Protein AF-A0A9E7GZS2-F1 (afdb_monomer_lite)

Secondary structure (DSSP, 8-state):
----SS-EEEEEETTEEEEEEEEEEEEEETTTEEEEEEEEESSHHHHHHHHHHHHHHTEEE---B-SSS--SS--B-SS--EEEETTEEEES-SHHHHHHHHHS--GGG-S----PPPHHHHSHHHHHS-HHHHHHHHHHHHT-

pLDDT: mean 77.98, std 14.06, range [29.12, 95.69]

Radius of gyration: 22.81 Å; chains: 1; bounding box: 39×56×63 Å

Foldseek 3Di:
DDPPVFPFDFDDDPPDTQTKGKDWDWDDDPQAKIFIFIAIDSDPVVNVVRRVVNRVVRIDGADFADDPDRDDDGDHQPDFFWDDDPPDIDIPDDPRRRNCSVVPPDVVNPPDDDDDDDPCRVCVVVVPDDPVVVVVVVVVVVVD

InterPro domains:
  IPR000851 Small ribosomal subunit protein uS5 [PTHR13718] (16-111)
  IPR013810 Small ribosomal subunit protein uS5, N-terminal [PF00333] (17-62)
  IPR013810 Small ribosomal subunit protein uS5, N-terminal [PS50881] (1-62)
  IPR014721 Small ribosomal subunit protein uS5 domain 2-type fold, subgroup [G3DSA:3.30.230.10] (62-93)

Sequence (144 aa):
MRRRSGCRLPSLSHSDQRTRFKAFVVVVDTDGHVGLGVKCAKEVATAIRGAIILAKLSVIPVIRGCWGNKIGKPHTVPCKVTGKCGSVTVRMATFECLMKTYRFLTPEFWMDTRFSKSPCQEYTDVRAKPTKAILLDNTEKDES

Organism: NCBI:txid320322

Structure (mmCIF, N/CA/C/O backbone):
data_AF-A0A9E7GZS2-F1
#
_entry.id   AF-A0A9E7GZS2-F1
#
loop_
_atom_site.group_PDB
_atom_site.id
_atom_site.type_symbol
_atom_site.label_atom_id
_atom_site.label_alt_id
_atom_site.label_comp_id
_atom_site.label_asym_id
_atom_site.label_entity_id
_atom_site.label_seq_id
_atom_site.pdbx_PDB_ins_code
_atom_site.Cartn_x
_atom_site.Cartn_y
_atom_site.Cartn_z
_atom_site.occupancy
_atom_site.B_iso_or_equiv
_atom_site.auth_seq_id
_atom_site.auth_comp_id
_atom_site.auth_asym_id
_atom_site.auth_atom_id
_atom_site.pdbx_PDB_model_num
ATOM 1 N N . MET A 1 1 ? 2.722 -22.052 17.450 1.00 35.09 1 MET A N 1
ATOM 2 C CA . MET A 1 1 ? 2.071 -21.268 16.372 1.00 35.09 1 MET A CA 1
ATOM 3 C C . MET A 1 1 ? 0.840 -20.538 16.942 1.00 35.09 1 MET A C 1
ATOM 5 O O . MET A 1 1 ? -0.232 -21.121 17.004 1.00 35.09 1 MET A O 1
ATOM 9 N N . ARG A 1 2 ? 0.963 -19.304 17.462 1.00 29.12 2 ARG A N 1
ATOM 10 C CA . ARG A 1 2 ? -0.189 -18.564 18.036 1.00 29.12 2 ARG A CA 1
ATOM 11 C C . ARG A 1 2 ? -0.961 -17.850 16.918 1.00 29.12 2 ARG A C 1
ATOM 13 O O . ARG A 1 2 ? -0.579 -16.757 16.511 1.00 29.12 2 ARG A O 1
ATOM 20 N N . ARG A 1 3 ? -2.048 -18.454 16.427 1.00 30.52 3 ARG A N 1
ATOM 21 C CA . ARG A 1 3 ? -3.028 -17.767 15.570 1.00 30.52 3 ARG A CA 1
ATOM 22 C C . ARG A 1 3 ? -3.812 -16.771 16.431 1.00 30.52 3 ARG A C 1
ATOM 24 O O . ARG A 1 3 ? -4.705 -17.167 17.168 1.00 30.52 3 ARG A O 1
ATOM 31 N N . ARG A 1 4 ? -3.479 -15.478 16.367 1.00 38.16 4 ARG A N 1
ATOM 32 C CA . ARG A 1 4 ? -4.395 -14.421 16.827 1.00 38.16 4 ARG A CA 1
ATOM 33 C C . ARG A 1 4 ? -5.353 -14.117 15.677 1.00 38.16 4 ARG A C 1
ATOM 35 O O . ARG A 1 4 ? -5.034 -13.306 14.818 1.00 38.16 4 ARG A O 1
ATOM 42 N N . SER A 1 5 ? -6.502 -14.783 15.653 1.00 38.94 5 SER A N 1
ATOM 43 C CA . SER A 1 5 ? -7.573 -14.590 14.660 1.00 38.94 5 SER A CA 1
ATOM 44 C C . SER A 1 5 ? -8.392 -13.302 14.862 1.00 38.94 5 SER A C 1
ATOM 46 O O . SER A 1 5 ? -9.359 -13.065 14.152 1.00 38.94 5 SER A O 1
ATOM 48 N N . GLY A 1 6 ? -7.977 -12.414 15.769 1.00 45.75 6 GLY A N 1
ATOM 49 C CA . GLY A 1 6 ? -8.513 -11.060 15.886 1.00 45.75 6 GLY A CA 1
ATOM 50 C C . GLY A 1 6 ? -7.544 -10.173 16.657 1.00 45.75 6 GLY A C 1
ATOM 51 O O . GLY A 1 6 ? -7.202 -10.460 17.803 1.00 45.75 6 GLY A O 1
ATOM 52 N N . CYS A 1 7 ? -7.065 -9.091 16.044 1.00 53.53 7 CYS A N 1
ATOM 53 C CA . CYS A 1 7 ? -6.162 -8.132 16.685 1.00 53.53 7 CYS A CA 1
ATOM 54 C C . CYS A 1 7 ? -6.958 -7.105 17.504 1.00 53.53 7 CYS A C 1
ATOM 56 O O . CYS A 1 7 ? -6.937 -5.900 17.254 1.00 53.53 7 CYS A O 1
ATOM 58 N N . ARG A 1 8 ? -7.673 -7.609 18.512 1.00 53.97 8 ARG A N 1
ATOM 59 C CA . ARG A 1 8 ? -8.214 -6.788 19.593 1.00 53.97 8 ARG A CA 1
ATOM 60 C C . ARG A 1 8 ? -7.049 -6.497 20.542 1.00 53.97 8 ARG A C 1
ATOM 62 O O . ARG A 1 8 ? -6.445 -7.429 21.067 1.00 53.97 8 ARG A O 1
ATOM 69 N N . LEU A 1 9 ? -6.671 -5.228 20.684 1.00 59.91 9 LEU A N 1
ATOM 70 C CA . LEU A 1 9 ? -5.584 -4.796 21.566 1.00 59.91 9 LEU A CA 1
ATOM 71 C C . LEU A 1 9 ? -6.197 -4.272 22.873 1.00 59.91 9 LEU A C 1
ATOM 73 O O . LEU A 1 9 ? -6.629 -3.115 22.894 1.00 59.91 9 LEU A O 1
ATOM 77 N N . PRO A 1 10 ? -6.283 -5.091 23.936 1.00 60.41 10 PRO A N 1
ATOM 78 C CA . PRO A 1 10 ? -6.608 -4.588 25.263 1.00 60.41 10 PRO A CA 1
ATOM 79 C C . PRO A 1 10 ? -5.397 -3.833 25.826 1.00 60.41 10 PRO A C 1
ATOM 81 O O . PRO A 1 10 ? -4.274 -4.339 25.790 1.00 60.41 10 PRO A O 1
ATOM 84 N N . SER A 1 11 ? -5.604 -2.612 26.320 1.00 57.78 11 SER A N 1
ATOM 85 C CA . SER A 1 11 ? -4.648 -1.968 27.229 1.00 57.78 11 SER A CA 1
ATOM 86 C C . SER A 1 11 ? -5.113 -2.209 28.657 1.00 57.78 11 SER A C 1
ATOM 88 O O . SER A 1 11 ? -6.224 -1.810 28.999 1.00 57.78 11 SER A O 1
ATOM 90 N N . LEU A 1 12 ? -4.278 -2.858 29.468 1.00 54.19 12 LEU A N 1
ATOM 91 C CA . LEU A 1 12 ? -4.587 -3.119 30.867 1.00 54.19 12 LEU A CA 1
ATOM 92 C C . LEU A 1 12 ? -4.383 -1.821 31.668 1.00 54.19 12 LEU A C 1
ATOM 94 O O . LEU A 1 12 ? -3.250 -1.407 31.895 1.00 54.19 12 LEU A O 1
ATOM 98 N N . SER A 1 13 ? -5.474 -1.166 32.062 1.00 61.41 13 SER A N 1
ATOM 99 C CA . SER A 1 13 ? -5.481 -0.159 33.131 1.00 61.41 13 SER A CA 1
ATOM 100 C C . SER A 1 13 ? -6.276 -0.691 34.315 1.00 61.41 13 SER A C 1
ATOM 102 O O . SER A 1 13 ? -7.203 -1.475 34.127 1.00 61.41 13 SER A O 1
ATOM 104 N N . HIS A 1 14 ? -5.898 -0.257 35.518 1.00 61.69 14 HIS A N 1
ATOM 105 C CA . HIS A 1 14 ? -6.292 -0.810 36.820 1.00 61.69 14 HIS A CA 1
ATOM 106 C C . HIS A 1 14 ? -7.814 -0.896 37.089 1.00 61.69 14 HIS A C 1
ATOM 108 O O . HIS A 1 14 ? -8.213 -1.524 38.064 1.00 61.69 14 HIS A O 1
ATOM 114 N N . SER A 1 15 ? -8.665 -0.296 36.247 1.00 52.50 15 SER A N 1
ATOM 115 C CA . SER A 1 15 ? -10.127 -0.287 36.421 1.00 52.50 15 SER A CA 1
ATOM 116 C C . SER A 1 15 ? -10.974 -0.312 35.137 1.00 52.50 15 SER A C 1
ATOM 118 O O . SER A 1 15 ? -12.185 -0.468 35.237 1.00 52.50 15 SER A O 1
ATOM 120 N N . ASP A 1 16 ? -10.395 -0.196 33.933 1.00 66.94 16 ASP A N 1
ATOM 121 C CA . ASP A 1 16 ? -11.173 -0.161 32.679 1.00 66.94 16 ASP A CA 1
ATOM 122 C C . ASP A 1 16 ? -10.405 -0.859 31.545 1.00 66.94 16 ASP A C 1
ATOM 124 O O . ASP A 1 16 ? -9.297 -0.453 31.175 1.00 66.94 16 ASP A O 1
ATOM 128 N N . GLN A 1 17 ? -10.969 -1.940 31.000 1.00 65.44 17 GLN A N 1
ATOM 129 C CA . GLN A 1 17 ? -10.403 -2.669 29.862 1.00 65.44 17 GLN A CA 1
ATOM 130 C C . GLN A 1 17 ? -10.865 -2.014 28.559 1.00 65.44 17 GLN A C 1
ATOM 132 O O . GLN A 1 17 ? -11.856 -2.414 27.949 1.00 65.44 17 GLN A O 1
ATOM 137 N N . ARG A 1 18 ? -10.122 -1.014 28.076 1.00 68.25 18 ARG A N 1
ATOM 138 C CA . ARG A 1 18 ? -10.419 -0.390 26.777 1.00 68.25 18 ARG A CA 1
ATOM 139 C C . ARG A 1 18 ? -9.915 -1.255 25.628 1.00 68.25 18 ARG A C 1
ATOM 141 O O . ARG A 1 18 ? -8.716 -1.314 25.349 1.00 68.25 18 ARG A O 1
ATOM 148 N N . THR A 1 19 ? -10.837 -1.893 24.911 1.00 76.25 19 THR A N 1
ATOM 149 C CA . THR A 1 19 ? -10.503 -2.627 23.687 1.00 76.25 19 THR A CA 1
ATOM 150 C C . THR A 1 19 ? -10.354 -1.665 22.514 1.00 76.25 19 THR A C 1
ATOM 152 O O . THR A 1 19 ? -11.286 -0.935 22.182 1.00 76.25 19 THR A O 1
ATOM 155 N N . ARG A 1 20 ? -9.195 -1.683 21.851 1.00 82.00 20 ARG A N 1
ATOM 156 C CA . ARG A 1 20 ? -8.999 -1.020 20.555 1.00 82.00 20 ARG A CA 1
ATOM 157 C C . ARG A 1 20 ? -8.976 -2.057 19.442 1.00 82.00 20 ARG A C 1
ATOM 159 O O . ARG A 1 20 ? -8.350 -3.111 19.578 1.00 82.00 20 ARG A O 1
ATOM 166 N N . PHE A 1 21 ? -9.629 -1.741 18.334 1.00 86.19 21 PHE A N 1
ATOM 167 C CA . PHE A 1 21 ? -9.588 -2.540 17.119 1.00 86.19 21 PHE A CA 1
ATOM 168 C C . PHE A 1 21 ? -8.439 -2.062 16.250 1.00 86.19 21 PHE A C 1
ATOM 170 O O . PHE A 1 21 ? -8.325 -0.866 15.980 1.00 86.19 21 PHE A O 1
ATOM 177 N N . LYS A 1 22 ? -7.591 -2.993 15.814 1.00 89.31 22 LYS A N 1
ATOM 178 C CA . LYS A 1 22 ? -6.587 -2.745 14.783 1.00 89.31 22 LYS A CA 1
ATOM 179 C C . LYS A 1 22 ? -7.122 -3.270 13.454 1.00 89.31 22 LYS A C 1
ATOM 181 O O . LYS A 1 22 ? -7.443 -4.446 13.346 1.00 89.31 22 LYS A O 1
ATOM 186 N N . ALA A 1 23 ? -7.226 -2.400 12.461 1.00 90.38 23 ALA A N 1
ATOM 187 C CA . ALA A 1 23 ? -7.587 -2.757 11.098 1.00 90.38 23 ALA A CA 1
ATOM 188 C C . ALA A 1 23 ? -6.328 -2.774 10.226 1.00 90.38 23 ALA A C 1
ATOM 190 O O . ALA A 1 23 ? -5.499 -1.863 10.302 1.00 90.38 23 ALA A O 1
ATOM 191 N N . PHE A 1 24 ? -6.208 -3.814 9.406 1.00 91.50 24 PHE A N 1
ATOM 192 C CA . PHE A 1 24 ? -5.236 -3.923 8.325 1.00 91.50 24 PHE A CA 1
ATOM 193 C C . PHE A 1 24 ? -6.021 -3.873 7.019 1.00 91.50 24 PHE A C 1
ATOM 195 O O . PHE A 1 24 ? -6.944 -4.664 6.838 1.00 91.50 24 PHE A O 1
ATOM 202 N N . VAL A 1 25 ? -5.689 -2.932 6.142 1.00 92.62 25 VAL A N 1
ATOM 203 C CA . VAL A 1 25 ? -6.380 -2.734 4.868 1.00 92.62 25 VAL A CA 1
ATOM 204 C C . VAL A 1 25 ? -5.348 -2.687 3.755 1.00 92.62 25 VAL A C 1
ATOM 206 O O . VAL A 1 25 ? -4.327 -2.009 3.874 1.00 92.62 25 VAL A O 1
ATOM 209 N N . VAL A 1 26 ? -5.634 -3.408 2.677 1.00 92.12 26 VAL A N 1
ATOM 210 C CA . VAL A 1 26 ? -4.877 -3.357 1.428 1.00 92.12 26 VAL A CA 1
ATOM 211 C C . VAL A 1 26 ? -5.761 -2.683 0.389 1.00 92.12 26 VAL A C 1
ATOM 213 O O . VAL A 1 26 ? -6.931 -3.034 0.256 1.00 92.12 26 VAL A O 1
ATOM 216 N N . VAL A 1 27 ? -5.204 -1.709 -0.321 1.00 92.94 27 VAL A N 1
ATOM 217 C CA . VAL A 1 27 ? -5.826 -1.078 -1.488 1.00 92.94 27 VAL A CA 1
ATOM 218 C C . VAL A 1 27 ? -5.026 -1.518 -2.703 1.00 92.94 27 VAL A C 1
ATOM 220 O O . VAL A 1 27 ? -3.800 -1.440 -2.689 1.00 92.94 27 VAL A O 1
ATOM 223 N N . VAL A 1 28 ? -5.702 -2.018 -3.730 1.00 91.00 28 VAL A N 1
ATOM 224 C CA . VAL A 1 28 ? -5.061 -2.496 -4.955 1.00 91.00 28 VAL A CA 1
ATOM 225 C C . VAL A 1 28 ? -5.905 -2.116 -6.159 1.00 91.00 28 VAL A C 1
ATOM 227 O O . VAL A 1 28 ? -7.133 -2.115 -6.075 1.00 91.00 28 VAL A O 1
ATOM 230 N N . ASP A 1 29 ? -5.226 -1.800 -7.252 1.00 90.31 29 ASP A N 1
ATOM 231 C CA . ASP A 1 29 ? -5.819 -1.600 -8.570 1.00 90.31 29 ASP A CA 1
ATOM 232 C C . ASP A 1 29 ? -5.320 -2.677 -9.548 1.00 90.31 29 ASP A C 1
ATOM 234 O O . ASP A 1 29 ? -4.246 -3.260 -9.354 1.00 90.31 29 ASP A O 1
ATOM 238 N N . THR A 1 30 ? -6.076 -2.943 -10.614 1.00 85.19 30 THR A N 1
ATOM 239 C CA . THR A 1 30 ? -5.729 -3.943 -11.635 1.00 85.19 30 THR A CA 1
ATOM 240 C C . THR A 1 30 ? -4.467 -3.588 -12.416 1.00 85.19 30 THR A C 1
ATOM 242 O O . THR A 1 30 ? -3.821 -4.475 -12.976 1.00 85.19 30 THR A O 1
ATOM 245 N N . ASP A 1 31 ? -4.063 -2.316 -12.408 1.00 84.12 31 ASP A N 1
ATOM 246 C CA . ASP A 1 31 ? -2.927 -1.832 -13.191 1.00 84.12 31 ASP A CA 1
ATOM 247 C C . ASP A 1 31 ? -1.574 -1.855 -12.474 1.00 84.12 31 ASP A C 1
ATOM 249 O O . ASP A 1 31 ? -0.565 -1.421 -13.035 1.00 84.12 31 ASP A O 1
ATOM 253 N N . GLY A 1 32 ? -1.506 -2.477 -11.295 1.00 84.81 32 GLY A N 1
ATOM 254 C CA . GLY A 1 32 ? -0.248 -2.691 -10.580 1.00 84.81 32 GLY A CA 1
ATOM 255 C C . GLY A 1 32 ? 0.073 -1.589 -9.578 1.00 84.81 32 GLY A C 1
ATOM 256 O O . GLY A 1 32 ? 1.234 -1.271 -9.379 1.00 84.81 32 GLY A O 1
ATOM 257 N N . HIS A 1 33 ? -0.934 -1.021 -8.922 1.00 89.31 33 HIS A N 1
ATOM 258 C CA . HIS A 1 33 ? -0.745 -0.139 -7.771 1.00 89.31 33 HIS A CA 1
ATOM 259 C C . HIS A 1 33 ? -1.193 -0.864 -6.506 1.00 89.31 33 HIS A C 1
ATOM 261 O O . HIS A 1 33 ? -2.287 -1.424 -6.474 1.00 89.31 33 HIS A O 1
ATOM 267 N N . VAL A 1 34 ? -0.356 -0.867 -5.466 1.00 90.88 34 VAL A N 1
ATOM 268 C CA . VAL A 1 34 ? -0.643 -1.542 -4.193 1.00 90.88 34 VAL A CA 1
ATOM 269 C C . VAL A 1 34 ? -0.315 -0.611 -3.030 1.00 90.88 34 VAL A C 1
ATOM 271 O O . VAL A 1 34 ? 0.789 -0.085 -2.941 1.00 90.88 34 VAL A O 1
ATOM 274 N N . GLY A 1 35 ? -1.255 -0.444 -2.104 1.00 92.94 35 GLY A N 1
ATOM 275 C CA . GLY A 1 35 ? -1.099 0.322 -0.870 1.00 92.94 35 GLY A CA 1
ATOM 276 C C . GLY A 1 35 ? -1.464 -0.508 0.359 1.00 92.94 35 GLY A C 1
ATOM 277 O O . GLY A 1 35 ? -2.404 -1.306 0.330 1.00 92.94 35 GLY A O 1
ATOM 278 N N . LEU A 1 36 ? -0.731 -0.321 1.457 1.00 92.38 36 LEU A N 1
ATOM 279 C CA . LEU A 1 36 ? -0.978 -1.000 2.732 1.00 92.38 36 LEU A CA 1
ATOM 280 C C . LEU A 1 36 ? -1.177 0.028 3.848 1.00 92.38 36 LEU A C 1
ATOM 282 O O . LEU A 1 36 ? -0.308 0.862 4.105 1.00 92.38 36 LEU A O 1
ATOM 286 N N . GLY A 1 37 ? -2.301 -0.074 4.555 1.00 93.19 37 GLY A N 1
ATOM 287 C CA . GLY A 1 37 ? -2.667 0.818 5.650 1.00 93.19 37 GLY A CA 1
ATOM 288 C C . GLY A 1 37 ? -3.011 0.054 6.920 1.00 93.19 37 GLY A C 1
ATOM 289 O O . GLY A 1 37 ? -3.683 -0.979 6.899 1.00 93.19 37 GLY A O 1
ATOM 290 N N . VAL A 1 38 ? -2.559 0.580 8.058 1.00 93.06 38 VAL A N 1
ATOM 291 C CA . VAL A 1 38 ? -2.831 -0.001 9.374 1.00 93.06 38 VAL A CA 1
ATOM 292 C C . VAL A 1 38 ? -3.287 1.093 10.323 1.00 93.06 38 VAL A C 1
ATOM 294 O O . VAL A 1 38 ? -2.571 2.071 10.537 1.00 93.06 38 VAL A O 1
ATOM 297 N N . LYS A 1 39 ? -4.461 0.924 10.935 1.00 94.31 39 LYS A N 1
ATOM 298 C CA . LYS A 1 39 ? -5.007 1.902 11.885 1.00 94.31 39 LYS A CA 1
ATOM 299 C C . LYS A 1 39 ? -5.620 1.219 13.099 1.00 94.31 39 LYS A C 1
ATOM 301 O O . LYS A 1 39 ? -6.269 0.187 12.975 1.00 94.31 39 LYS A O 1
ATOM 306 N N . CYS A 1 40 ? -5.437 1.821 14.271 1.00 89.88 40 CYS A N 1
ATOM 307 C CA . CYS A 1 40 ? -6.107 1.415 15.504 1.00 89.88 40 CYS A CA 1
ATOM 308 C C . CYS A 1 40 ? -7.140 2.475 15.915 1.00 89.88 40 CYS A C 1
ATOM 310 O O . CYS A 1 40 ? -6.791 3.656 15.965 1.00 89.88 40 CYS A O 1
ATOM 312 N N . ALA A 1 41 ? -8.369 2.074 16.246 1.00 90.25 41 ALA A N 1
ATOM 313 C CA . ALA A 1 41 ? -9.402 2.961 16.797 1.00 90.25 41 ALA A CA 1
ATOM 314 C C . ALA A 1 41 ? -10.304 2.232 17.814 1.00 90.25 41 ALA A C 1
ATOM 316 O O . ALA A 1 41 ? -10.225 1.012 17.962 1.00 90.25 41 ALA A O 1
ATOM 317 N N . LYS A 1 42 ? -11.136 2.986 18.549 1.00 86.31 42 LYS A N 1
ATOM 318 C CA . LYS A 1 42 ? -12.129 2.430 19.494 1.00 86.31 42 LYS A CA 1
ATOM 319 C C . LYS A 1 42 ? -13.307 1.767 18.771 1.00 86.31 42 LYS A C 1
ATOM 321 O O . LYS A 1 42 ? -13.831 0.774 19.254 1.00 86.31 42 LYS A O 1
ATOM 326 N N . GLU A 1 43 ? -13.660 2.279 17.595 1.00 89.38 43 GLU A N 1
ATOM 327 C CA . GLU A 1 43 ? -14.715 1.747 16.732 1.00 89.38 43 GLU A CA 1
ATOM 328 C C . GLU A 1 43 ? -14.135 1.126 15.463 1.00 89.38 43 GLU A C 1
ATOM 330 O O . GLU A 1 43 ? -13.178 1.644 14.877 1.00 89.38 43 GLU A O 1
ATOM 335 N N . VAL A 1 44 ? -14.755 0.041 15.001 1.00 88.94 44 VAL A N 1
ATOM 336 C CA . VAL A 1 44 ? -14.310 -0.699 13.812 1.00 88.94 44 VAL A CA 1
ATOM 337 C C . VAL A 1 44 ? -14.449 0.147 12.544 1.00 88.94 44 VAL A C 1
ATOM 339 O O . VAL A 1 44 ? -13.499 0.242 11.770 1.00 88.94 44 VAL A O 1
ATOM 342 N N . ALA A 1 45 ? -15.591 0.815 12.350 1.00 92.06 45 ALA A N 1
ATOM 343 C CA . ALA A 1 45 ? -15.848 1.613 11.149 1.00 92.06 45 ALA A CA 1
ATOM 344 C C . ALA A 1 45 ? -14.811 2.736 10.972 1.00 92.06 45 ALA A C 1
ATOM 346 O O . ALA A 1 45 ? -14.251 2.920 9.891 1.00 92.06 45 ALA A O 1
ATOM 347 N N . THR A 1 46 ? -14.492 3.443 12.056 1.00 92.94 46 THR A N 1
ATOM 348 C CA . THR A 1 46 ? -13.502 4.527 12.066 1.00 92.94 46 THR A CA 1
ATOM 349 C C . THR A 1 46 ? -12.075 4.004 11.865 1.00 92.94 46 THR A C 1
ATOM 351 O O . THR A 1 46 ? -11.283 4.636 11.162 1.00 92.94 46 THR A O 1
ATOM 354 N N . ALA A 1 47 ? -11.746 2.817 12.397 1.00 92.56 47 ALA A N 1
ATOM 355 C CA . ALA A 1 47 ? -10.467 2.157 12.123 1.00 92.56 47 ALA A CA 1
ATOM 356 C C . ALA A 1 47 ? -10.311 1.813 10.634 1.00 92.56 47 ALA A C 1
ATOM 358 O O . ALA A 1 47 ? -9.258 2.078 10.060 1.00 92.56 47 ALA A O 1
ATOM 359 N N . ILE A 1 48 ? -11.355 1.271 9.999 1.00 94.69 48 ILE A N 1
ATOM 360 C CA . ILE A 1 48 ? -11.326 0.892 8.580 1.00 94.69 48 ILE A CA 1
ATOM 361 C C . ILE A 1 48 ? -11.211 2.134 7.692 1.00 94.69 48 ILE A C 1
ATOM 363 O O . ILE A 1 48 ? -10.320 2.189 6.849 1.00 94.69 48 ILE A O 1
ATOM 367 N N . ARG A 1 49 ? -12.040 3.164 7.918 1.00 95.25 49 ARG A N 1
ATOM 368 C CA . ARG A 1 49 ? -11.980 4.421 7.149 1.00 95.25 49 ARG A CA 1
ATOM 369 C C . ARG A 1 49 ? -10.598 5.071 7.235 1.00 95.25 49 ARG A C 1
ATOM 371 O O . ARG A 1 49 ? -10.021 5.422 6.211 1.00 95.25 49 ARG A O 1
ATOM 378 N N . GLY A 1 50 ? -10.023 5.156 8.437 1.00 94.25 50 GLY A N 1
ATOM 379 C CA . GLY A 1 50 ? -8.673 5.691 8.625 1.00 94.25 50 GLY A CA 1
ATOM 380 C C . GLY A 1 50 ? -7.576 4.813 8.012 1.00 94.25 50 GLY A C 1
ATOM 381 O O . GLY A 1 50 ? -6.597 5.338 7.486 1.00 94.25 50 GLY A O 1
ATOM 382 N N . ALA A 1 51 ? -7.733 3.486 8.042 1.00 94.69 51 ALA A N 1
ATOM 383 C CA . ALA A 1 51 ? -6.796 2.564 7.404 1.00 94.69 51 ALA A CA 1
ATOM 384 C C . ALA A 1 51 ? -6.833 2.668 5.871 1.00 94.69 51 ALA A C 1
ATOM 386 O O . ALA A 1 51 ? -5.774 2.609 5.255 1.00 94.69 51 ALA A O 1
ATOM 387 N N . ILE A 1 52 ? -8.005 2.890 5.263 1.00 95.69 52 ILE A N 1
ATOM 388 C CA . ILE A 1 52 ? -8.137 3.127 3.816 1.00 95.69 52 ILE A CA 1
ATOM 389 C C . ILE A 1 52 ? -7.385 4.397 3.407 1.00 95.69 52 ILE A C 1
ATOM 391 O O . ILE A 1 52 ? -6.645 4.372 2.429 1.00 95.69 52 ILE A O 1
ATOM 395 N N . ILE A 1 53 ? -7.536 5.495 4.156 1.00 95.69 53 ILE A N 1
ATOM 396 C CA . ILE A 1 53 ? -6.826 6.752 3.864 1.00 95.69 53 ILE A CA 1
ATOM 397 C C . ILE A 1 53 ? -5.311 6.536 3.943 1.00 95.69 53 ILE A C 1
ATOM 399 O O . ILE A 1 53 ? -4.591 6.911 3.024 1.00 95.69 53 ILE A O 1
ATOM 403 N N . LEU A 1 54 ? -4.829 5.865 4.995 1.00 93.88 54 LEU A N 1
ATOM 404 C CA . LEU A 1 54 ? -3.407 5.538 5.124 1.00 93.88 54 LEU A CA 1
ATOM 405 C C . LEU A 1 54 ? -2.907 4.630 3.994 1.00 93.88 54 LEU A C 1
ATOM 407 O O . LEU A 1 54 ? -1.810 4.856 3.500 1.00 93.88 54 LEU A O 1
ATOM 411 N N . ALA A 1 55 ? -3.705 3.649 3.565 1.00 94.38 55 ALA A N 1
ATOM 412 C CA . ALA A 1 55 ? -3.362 2.776 2.445 1.00 94.38 55 ALA A CA 1
ATOM 413 C C . ALA A 1 55 ? -3.278 3.543 1.117 1.00 94.38 55 ALA A C 1
ATOM 415 O O . ALA A 1 55 ? -2.407 3.253 0.307 1.00 94.38 55 ALA A O 1
ATOM 416 N N . LYS A 1 56 ? -4.152 4.537 0.902 1.00 94.31 56 LYS A N 1
ATOM 417 C CA . LYS A 1 56 ? -4.118 5.407 -0.285 1.00 94.31 56 LYS A CA 1
ATOM 418 C C . LYS A 1 56 ? -2.898 6.330 -0.303 1.00 94.31 56 LYS A C 1
ATOM 420 O O . LYS A 1 56 ? -2.347 6.581 -1.366 1.00 94.31 56 LYS A O 1
ATOM 425 N N . LEU A 1 57 ? -2.468 6.820 0.861 1.00 93.12 57 LEU A N 1
ATOM 426 C CA . LEU A 1 57 ? -1.256 7.639 0.979 1.00 93.12 57 LEU A CA 1
ATOM 427 C C . LEU A 1 57 ? 0.026 6.824 0.749 1.00 93.12 57 LEU A C 1
ATOM 429 O O . LEU A 1 57 ? 1.024 7.375 0.301 1.00 93.12 57 LEU A O 1
ATOM 433 N N . SER A 1 58 ? 0.006 5.523 1.052 1.00 91.00 58 SER A N 1
ATOM 434 C CA . SER A 1 58 ? 1.140 4.605 0.896 1.00 91.00 58 SER A CA 1
ATOM 435 C C . SER A 1 58 ? 1.051 3.741 -0.365 1.00 91.00 58 SER A C 1
ATOM 437 O O . SER A 1 58 ? 1.559 2.619 -0.371 1.00 91.00 58 SER A O 1
ATOM 439 N N . VAL A 1 59 ? 0.399 4.223 -1.427 1.00 90.81 59 VAL A N 1
ATOM 440 C CA . VAL A 1 59 ? 0.341 3.497 -2.701 1.00 90.81 59 VAL A CA 1
ATOM 441 C C . VAL A 1 59 ? 1.721 3.474 -3.338 1.00 90.81 59 VAL A C 1
ATOM 443 O O . VAL A 1 59 ? 2.379 4.498 -3.506 1.00 90.81 59 VAL A O 1
ATOM 446 N N . ILE A 1 60 ? 2.137 2.274 -3.709 1.00 88.69 60 ILE A N 1
ATOM 447 C CA . ILE A 1 60 ? 3.402 2.002 -4.364 1.00 88.69 60 ILE A CA 1
ATOM 448 C C . ILE A 1 60 ? 3.065 1.369 -5.705 1.00 88.69 60 ILE A C 1
ATOM 450 O O . ILE A 1 60 ? 2.225 0.459 -5.761 1.00 88.69 60 ILE A O 1
ATOM 454 N N . PRO A 1 61 ? 3.677 1.840 -6.795 1.00 88.44 61 PRO A N 1
ATOM 455 C CA . PRO A 1 61 ? 3.516 1.168 -8.064 1.00 88.44 61 PRO A CA 1
ATOM 456 C C . PRO A 1 61 ? 4.239 -0.192 -7.994 1.00 88.44 61 PRO A C 1
ATOM 458 O O . PRO A 1 61 ? 5.133 -0.404 -7.171 1.00 88.44 61 PRO A O 1
ATOM 461 N N . VAL A 1 62 ? 3.852 -1.150 -8.831 1.00 86.31 62 VAL A N 1
ATOM 462 C CA . VAL A 1 62 ? 4.453 -2.490 -8.941 1.00 86.31 62 VAL A CA 1
ATOM 463 C C . VAL A 1 62 ? 4.926 -2.692 -10.377 1.00 86.31 62 VAL A C 1
ATOM 465 O O . VAL A 1 62 ? 4.113 -2.665 -11.302 1.00 86.31 62 VAL A O 1
ATOM 468 N N . ILE A 1 63 ? 6.229 -2.942 -10.572 1.00 83.69 63 ILE A N 1
ATOM 469 C CA . ILE A 1 63 ? 6.737 -3.273 -11.905 1.00 83.69 63 ILE A CA 1
ATOM 470 C C . ILE A 1 63 ? 6.213 -4.655 -12.265 1.00 83.69 63 ILE A C 1
ATOM 472 O O . ILE A 1 63 ? 6.438 -5.640 -11.553 1.00 83.69 63 ILE A O 1
ATOM 476 N N . ARG A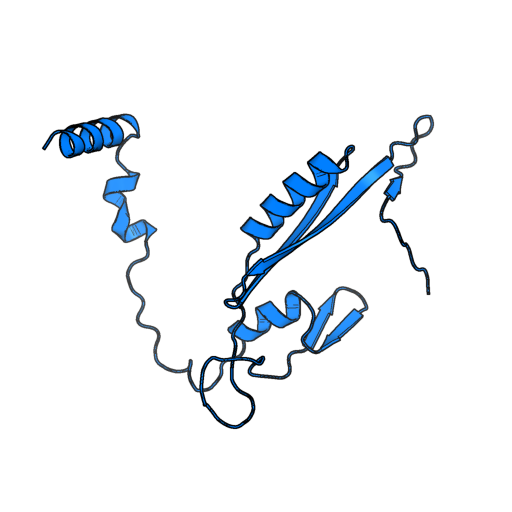 1 64 ? 5.543 -4.718 -13.411 1.00 84.50 64 ARG A N 1
ATOM 477 C CA . ARG A 1 64 ? 5.092 -5.952 -14.038 1.00 84.50 64 ARG A CA 1
ATOM 478 C C . ARG A 1 64 ? 5.965 -6.231 -15.259 1.00 84.50 64 ARG A C 1
ATOM 480 O O . ARG A 1 64 ? 6.348 -5.320 -15.981 1.00 84.50 64 ARG A O 1
ATOM 487 N N . GLY A 1 65 ? 6.255 -7.499 -15.491 1.00 83.12 65 GLY A N 1
ATOM 488 C CA . GLY A 1 65 ? 6.933 -8.019 -16.668 1.00 83.12 65 GLY A CA 1
ATOM 489 C C . GLY A 1 65 ? 6.210 -9.241 -17.230 1.00 83.12 65 GLY A C 1
ATOM 490 O O . GLY A 1 65 ? 5.118 -9.612 -16.789 1.00 83.12 65 GLY A O 1
ATOM 491 N N . CYS A 1 66 ? 6.841 -9.877 -18.210 1.00 80.56 66 CYS A N 1
ATOM 492 C CA . CYS A 1 66 ? 6.389 -11.135 -18.795 1.00 80.56 66 CYS A CA 1
ATOM 493 C C . CYS A 1 66 ? 7.368 -12.247 -18.426 1.00 80.56 66 CYS A C 1
ATOM 495 O O . CYS A 1 66 ? 8.573 -12.009 -18.314 1.00 80.56 66 CYS A O 1
ATOM 497 N N . TRP A 1 67 ? 6.864 -13.465 -18.250 1.00 80.94 67 TRP A N 1
ATOM 498 C CA . TRP A 1 67 ? 7.729 -14.623 -18.082 1.00 80.94 67 TRP A CA 1
ATOM 499 C C . TRP A 1 67 ? 8.086 -15.210 -19.453 1.00 80.94 67 TRP A C 1
ATOM 501 O O . TRP A 1 67 ? 7.211 -15.630 -20.206 1.00 80.94 67 TRP A O 1
ATOM 511 N N . GLY A 1 68 ? 9.378 -15.210 -19.794 1.00 83.25 68 GLY A N 1
ATOM 512 C CA . GLY A 1 68 ? 9.868 -15.715 -21.076 1.00 83.25 68 GLY A CA 1
ATOM 513 C C . GLY A 1 68 ? 9.588 -14.751 -22.229 1.00 83.25 68 GLY A C 1
ATOM 514 O O . GLY A 1 68 ? 10.398 -13.865 -22.494 1.00 83.25 68 GLY A O 1
ATOM 515 N N . ASN A 1 69 ? 8.456 -14.926 -22.919 1.00 80.19 69 ASN A N 1
ATOM 516 C CA . ASN A 1 69 ? 8.157 -14.184 -24.144 1.00 80.19 69 ASN A CA 1
ATOM 517 C C . ASN A 1 69 ? 7.414 -12.866 -23.860 1.00 80.19 69 ASN A C 1
ATOM 519 O O . ASN A 1 69 ? 6.471 -12.825 -23.067 1.00 80.19 69 ASN A O 1
ATOM 523 N N . LYS A 1 70 ? 7.810 -11.777 -24.526 1.00 76.56 70 LYS A N 1
ATOM 524 C CA . LYS A 1 70 ? 7.235 -10.432 -24.333 1.00 76.56 70 LYS A CA 1
ATOM 525 C C . LYS A 1 70 ? 5.970 -10.227 -25.183 1.00 76.56 70 LYS A C 1
ATOM 527 O O . LYS A 1 70 ? 5.924 -9.329 -26.016 1.00 76.56 70 LYS A O 1
ATOM 532 N N . ILE A 1 71 ? 4.955 -11.076 -25.006 1.00 81.38 71 ILE A N 1
ATOM 533 C CA . ILE A 1 71 ? 3.690 -10.981 -25.756 1.00 81.38 71 ILE A CA 1
ATOM 534 C C . ILE A 1 71 ? 2.577 -10.450 -24.845 1.00 81.38 71 ILE A C 1
ATOM 536 O O . ILE A 1 71 ? 2.320 -11.006 -23.778 1.00 81.38 71 ILE A O 1
ATOM 540 N N . GLY A 1 72 ? 1.887 -9.397 -25.293 1.00 85.44 72 GLY A N 1
ATOM 541 C CA . GLY A 1 72 ? 0.713 -8.838 -24.618 1.00 85.44 72 GLY A CA 1
ATOM 542 C C . GLY A 1 72 ? 1.030 -7.963 -23.400 1.00 85.44 72 GLY A C 1
ATOM 543 O O . GLY A 1 72 ? 2.116 -7.399 -23.275 1.00 85.44 72 GLY A O 1
ATOM 544 N N . LYS A 1 73 ? 0.040 -7.812 -22.508 1.00 81.81 73 LYS A N 1
ATOM 545 C CA . LYS A 1 73 ? 0.171 -7.013 -21.279 1.00 81.81 73 LYS A CA 1
ATOM 546 C C . LYS A 1 73 ? 1.029 -7.751 -20.235 1.00 81.81 73 LYS A C 1
ATOM 548 O O . LYS A 1 73 ? 0.939 -8.978 -20.123 1.00 81.81 73 LYS A O 1
ATOM 553 N N . PRO A 1 74 ? 1.816 -7.024 -19.424 1.00 85.50 74 PRO A N 1
ATOM 554 C CA . PRO A 1 74 ? 2.654 -7.638 -18.407 1.00 85.50 74 PRO A CA 1
ATOM 555 C C . PRO A 1 74 ? 1.792 -8.255 -17.293 1.00 85.50 74 PRO A C 1
ATOM 557 O O . PRO A 1 74 ? 0.961 -7.585 -16.669 1.00 85.50 74 PRO A O 1
ATOM 560 N N . HIS A 1 75 ? 1.991 -9.554 -17.067 1.00 83.06 75 HIS A N 1
ATOM 561 C CA . HIS A 1 75 ? 1.142 -10.406 -16.226 1.00 83.06 75 HIS A CA 1
ATOM 562 C C . HIS A 1 75 ? 1.905 -11.084 -15.075 1.00 83.06 75 HIS A C 1
ATOM 564 O O . HIS A 1 75 ? 1.330 -11.867 -14.324 1.00 83.06 75 HIS A O 1
ATOM 570 N N . THR A 1 76 ? 3.207 -10.836 -14.917 1.00 81.62 76 THR A N 1
ATOM 571 C CA . THR A 1 76 ? 4.043 -11.449 -13.867 1.00 81.62 76 THR A CA 1
ATOM 572 C C . THR A 1 76 ? 5.014 -10.424 -13.281 1.00 81.62 76 THR A C 1
ATOM 574 O O . THR A 1 76 ? 5.154 -9.323 -13.795 1.00 81.62 76 THR A O 1
ATOM 577 N N . VAL A 1 77 ? 5.672 -10.738 -12.167 1.00 79.00 77 VAL A N 1
ATOM 578 C CA . VAL A 1 77 ? 6.743 -9.908 -11.588 1.00 79.00 77 VAL A CA 1
ATOM 579 C C . VAL A 1 77 ? 8.061 -10.194 -12.334 1.00 79.00 77 VAL A C 1
ATOM 581 O O . VAL A 1 77 ? 8.358 -11.363 -12.581 1.00 79.00 77 VAL A O 1
ATOM 584 N N . PRO A 1 78 ? 8.876 -9.178 -12.680 1.00 77.88 78 PRO A N 1
ATOM 585 C CA . PRO A 1 78 ? 10.050 -9.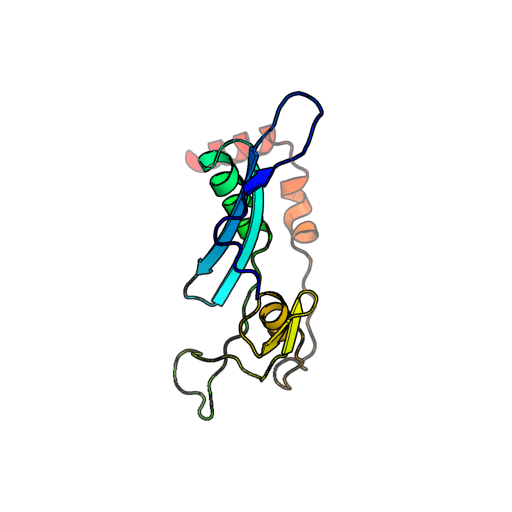341 -13.552 1.00 77.88 78 PRO A CA 1
ATOM 586 C C . PRO A 1 78 ? 11.196 -10.167 -12.947 1.00 77.88 78 PRO A C 1
ATOM 588 O O . PRO A 1 78 ? 11.966 -10.783 -13.678 1.00 77.88 78 PRO A O 1
ATOM 591 N N . CYS A 1 79 ? 11.342 -10.192 -11.621 1.00 78.00 79 CYS A N 1
ATOM 592 C CA . CYS A 1 79 ? 12.432 -10.897 -10.950 1.00 78.00 79 CYS A CA 1
ATOM 593 C C . CYS A 1 79 ? 11.986 -11.519 -9.619 1.00 78.00 79 CYS A C 1
ATOM 595 O O . CYS A 1 79 ? 10.978 -11.139 -9.019 1.00 78.00 79 CYS A O 1
ATOM 597 N N . LYS A 1 80 ? 12.752 -12.507 -9.141 1.00 82.75 80 LYS A N 1
ATOM 598 C CA . LYS A 1 80 ? 12.529 -13.129 -7.828 1.00 82.75 80 LYS A CA 1
ATOM 599 C C . LYS A 1 80 ? 12.986 -12.165 -6.734 1.00 82.75 80 LYS A C 1
ATOM 601 O O . LYS A 1 80 ? 14.183 -12.021 -6.504 1.00 82.75 80 LYS A O 1
ATOM 606 N N . VAL A 1 81 ? 12.041 -11.547 -6.030 1.00 81.88 81 VAL A N 1
ATOM 607 C CA . VAL A 1 81 ? 12.340 -10.596 -4.947 1.00 81.88 81 VAL A CA 1
ATOM 608 C C . VAL A 1 81 ? 12.107 -11.221 -3.573 1.00 81.88 81 VAL A C 1
ATOM 610 O O . VAL A 1 81 ? 11.141 -11.956 -3.362 1.00 81.88 81 VAL A O 1
ATOM 613 N N . THR A 1 82 ? 12.977 -10.906 -2.613 1.00 84.75 82 THR A N 1
ATOM 614 C CA . THR A 1 82 ? 12.874 -11.327 -1.208 1.00 84.75 82 THR A CA 1
ATOM 615 C C . THR A 1 82 ? 12.681 -10.119 -0.277 1.00 84.75 82 THR A C 1
ATOM 617 O O . THR A 1 82 ? 13.270 -9.047 -0.454 1.00 84.75 82 THR A O 1
ATOM 620 N N . GLY A 1 83 ? 11.817 -10.280 0.725 1.00 83.44 83 GLY A N 1
ATOM 621 C CA . GLY A 1 83 ? 11.401 -9.235 1.663 1.00 83.44 83 GLY A CA 1
ATOM 622 C C . GLY A 1 83 ? 11.333 -9.797 3.078 1.00 83.44 83 GLY A C 1
ATOM 623 O O . GLY A 1 83 ? 11.077 -10.993 3.256 1.00 83.44 83 GLY A O 1
ATOM 624 N N . LYS A 1 84 ? 11.601 -8.956 4.080 1.00 82.31 84 LYS A N 1
ATOM 625 C CA . LYS A 1 84 ? 11.698 -9.353 5.486 1.00 82.31 84 LYS A CA 1
ATOM 626 C C . LYS A 1 84 ? 10.835 -8.443 6.356 1.00 82.31 84 LYS A C 1
ATOM 628 O O . LYS A 1 84 ? 11.212 -7.320 6.664 1.00 82.31 84 LYS A O 1
ATOM 633 N N . CYS A 1 85 ? 9.733 -8.973 6.873 1.00 79.31 85 CYS A N 1
ATOM 634 C CA . CYS A 1 85 ? 8.922 -8.283 7.873 1.00 79.31 85 CYS A CA 1
ATOM 635 C C . CYS A 1 85 ? 9.069 -8.971 9.241 1.00 79.31 85 CYS A C 1
ATOM 637 O O . CYS A 1 85 ? 8.463 -10.006 9.523 1.00 79.31 85 CYS A O 1
ATOM 639 N N . GLY A 1 86 ? 9.906 -8.397 10.112 1.00 82.81 86 GLY A N 1
ATOM 640 C CA . GLY A 1 86 ? 10.234 -8.992 11.412 1.00 82.81 86 GLY A CA 1
ATOM 641 C C . GLY A 1 86 ? 10.998 -10.310 11.251 1.00 82.81 86 GLY A C 1
ATOM 642 O O . GLY A 1 86 ? 12.044 -10.344 10.609 1.00 82.81 86 GLY A O 1
ATOM 643 N N . SER A 1 87 ? 10.473 -11.401 11.815 1.00 86.12 87 SER A N 1
ATOM 644 C CA . SER A 1 87 ? 11.052 -12.745 11.664 1.00 86.12 87 SER A CA 1
ATOM 645 C C . SER A 1 87 ? 10.620 -13.469 10.384 1.00 86.12 87 SER A C 1
ATOM 647 O O . SER A 1 87 ? 11.162 -14.528 10.066 1.00 86.12 87 SER A O 1
ATOM 649 N N . VAL A 1 88 ? 9.649 -12.931 9.640 1.00 78.19 88 VAL A N 1
ATOM 650 C CA . VAL A 1 88 ? 9.091 -13.595 8.460 1.00 78.19 88 VAL A CA 1
ATOM 651 C C . VAL A 1 88 ? 9.854 -13.148 7.218 1.00 78.19 88 VAL A C 1
ATOM 653 O O . VAL A 1 88 ? 9.883 -11.966 6.875 1.00 78.19 88 VAL A O 1
ATOM 656 N N . THR A 1 89 ? 10.457 -14.111 6.523 1.00 81.81 89 THR A N 1
ATOM 657 C CA . THR A 1 89 ? 11.049 -13.898 5.199 1.00 81.81 89 THR A CA 1
ATOM 658 C C . THR A 1 89 ? 10.082 -14.425 4.150 1.00 81.81 89 THR A C 1
ATOM 660 O O . THR A 1 89 ? 9.736 -15.605 4.168 1.00 81.81 89 THR A O 1
ATOM 663 N N . VAL A 1 90 ? 9.644 -13.563 3.234 1.00 78.62 90 VAL A N 1
ATOM 664 C CA . VAL A 1 90 ? 8.711 -13.926 2.160 1.00 78.62 90 VAL A CA 1
ATOM 665 C C . VAL A 1 90 ? 9.378 -13.695 0.812 1.00 78.62 90 VAL A C 1
ATOM 667 O O . VAL A 1 90 ? 10.102 -12.718 0.613 1.00 78.62 90 VAL A O 1
ATOM 670 N N . ARG A 1 91 ? 9.132 -14.613 -0.125 1.00 70.19 91 ARG A N 1
ATOM 671 C CA . ARG A 1 91 ? 9.471 -14.431 -1.536 1.00 70.19 91 ARG A CA 1
ATOM 672 C C . ARG A 1 91 ? 8.240 -13.873 -2.257 1.00 70.19 91 ARG A C 1
ATOM 674 O O . ARG A 1 91 ? 7.180 -14.488 -2.234 1.00 70.19 91 ARG A O 1
ATOM 681 N N . MET A 1 92 ? 8.400 -12.693 -2.853 1.00 59.56 92 MET A N 1
ATOM 682 C CA . MET A 1 92 ? 7.493 -12.001 -3.785 1.00 59.56 92 MET A CA 1
ATOM 683 C C . MET A 1 92 ? 6.142 -11.469 -3.259 1.00 59.56 92 MET A C 1
ATOM 685 O O . MET A 1 92 ? 5.664 -10.485 -3.808 1.00 59.56 92 MET A O 1
ATOM 689 N N . ALA A 1 93 ? 5.541 -12.027 -2.203 1.00 64.38 93 ALA A N 1
ATOM 690 C CA . ALA A 1 93 ? 4.156 -11.686 -1.825 1.00 64.38 93 ALA A CA 1
ATOM 691 C C . ALA A 1 93 ? 3.978 -10.502 -0.846 1.00 64.38 93 ALA A C 1
ATOM 693 O O . ALA A 1 93 ? 2.847 -10.121 -0.547 1.00 64.38 93 ALA A O 1
ATOM 694 N N . THR A 1 94 ? 5.051 -9.926 -0.296 1.00 78.62 94 THR A N 1
ATOM 695 C CA . THR A 1 94 ? 4.937 -8.846 0.702 1.00 78.62 94 THR A CA 1
ATOM 696 C C . THR A 1 94 ? 5.077 -7.460 0.088 1.00 78.62 94 THR A C 1
ATOM 698 O O . THR A 1 94 ? 5.829 -7.252 -0.859 1.00 78.62 94 THR A O 1
ATOM 701 N N . PHE A 1 95 ? 4.416 -6.480 0.706 1.00 78.88 95 PHE A N 1
ATOM 702 C CA . PHE A 1 95 ? 4.517 -5.058 0.358 1.00 78.88 95 PHE A CA 1
ATOM 703 C C . PHE A 1 95 ? 5.975 -4.571 0.219 1.00 78.88 95 PHE A C 1
ATOM 705 O O . PHE A 1 95 ? 6.313 -3.828 -0.695 1.00 78.88 95 PHE A O 1
ATOM 712 N N . GLU A 1 96 ? 6.876 -5.065 1.071 1.00 76.56 96 GLU A N 1
ATOM 713 C CA . GLU A 1 96 ? 8.302 -4.732 1.007 1.00 76.56 96 GLU A CA 1
ATOM 714 C C . GLU A 1 96 ? 9.038 -5.358 -0.190 1.00 76.56 96 GLU A C 1
ATOM 716 O O . GLU A 1 96 ? 9.943 -4.741 -0.751 1.00 76.56 96 GLU A O 1
ATOM 721 N N . CYS A 1 97 ? 8.650 -6.563 -0.621 1.00 78.06 97 CYS A N 1
ATOM 722 C CA . CYS A 1 97 ? 9.146 -7.135 -1.874 1.00 78.06 97 CYS A CA 1
ATOM 723 C C . CYS A 1 97 ? 8.732 -6.274 -3.065 1.00 78.06 97 CYS A C 1
ATOM 725 O O . CYS A 1 97 ? 9.545 -6.018 -3.947 1.00 78.06 97 CYS A O 1
ATOM 727 N N . LEU A 1 98 ? 7.478 -5.823 -3.082 1.00 79.62 98 LEU A N 1
ATOM 728 C CA . LEU A 1 98 ? 6.934 -5.051 -4.195 1.00 79.62 98 LEU A CA 1
ATOM 729 C C . LEU A 1 98 ? 7.659 -3.710 -4.350 1.00 79.62 98 LEU A C 1
ATOM 731 O O . LEU A 1 98 ? 8.057 -3.377 -5.460 1.00 79.62 98 LEU A O 1
ATOM 735 N N . MET A 1 99 ? 7.980 -3.019 -3.252 1.00 80.44 99 MET A N 1
ATOM 736 C CA . MET A 1 99 ? 8.834 -1.818 -3.288 1.00 80.44 99 MET A CA 1
ATOM 737 C C . MET A 1 99 ? 10.178 -2.050 -3.981 1.00 80.44 99 MET A C 1
ATOM 739 O O . MET A 1 99 ? 10.652 -1.218 -4.752 1.00 80.44 99 MET A O 1
ATOM 743 N N . LYS A 1 100 ? 10.808 -3.196 -3.715 1.00 80.50 100 LYS A N 1
ATOM 744 C CA . LYS A 1 100 ? 12.120 -3.525 -4.278 1.00 80.50 100 LYS A CA 1
ATOM 745 C C . LYS A 1 100 ? 12.067 -3.813 -5.778 1.00 80.50 100 LYS A C 1
ATOM 747 O O . LYS A 1 100 ? 13.119 -3.763 -6.406 1.00 80.50 100 LYS A O 1
ATOM 752 N N . THR A 1 101 ? 10.888 -4.056 -6.361 1.00 77.06 101 THR A N 1
ATOM 753 C CA . THR A 1 101 ? 10.761 -4.256 -7.816 1.00 77.06 101 THR A CA 1
ATOM 754 C C . THR A 1 101 ? 11.183 -3.015 -8.605 1.00 77.06 101 THR A C 1
ATOM 756 O O . THR A 1 101 ? 11.904 -3.167 -9.582 1.00 77.06 101 THR A O 1
ATOM 759 N N . TYR A 1 102 ? 10.874 -1.802 -8.125 1.00 73.31 102 TYR A N 1
ATOM 760 C CA . TYR A 1 102 ? 11.350 -0.543 -8.732 1.00 73.31 102 TYR A CA 1
ATOM 761 C C . TYR A 1 102 ? 12.829 -0.263 -8.498 1.00 73.31 102 TYR A C 1
ATOM 763 O O . TYR A 1 102 ? 13.442 0.501 -9.234 1.00 73.31 102 TYR A O 1
ATOM 771 N N . ARG A 1 103 ? 13.412 -0.856 -7.454 1.00 69.56 103 ARG A N 1
ATOM 772 C CA . ARG A 1 103 ? 14.825 -0.657 -7.114 1.00 69.56 103 ARG A CA 1
ATOM 773 C C . ARG A 1 103 ? 15.748 -1.636 -7.840 1.00 69.56 103 ARG A C 1
ATOM 775 O O . ARG A 1 103 ? 16.965 -1.488 -7.774 1.00 69.56 103 ARG A O 1
ATOM 782 N N . PHE A 1 104 ? 15.190 -2.644 -8.505 1.00 69.88 104 PHE A N 1
ATOM 783 C CA . PHE A 1 104 ? 15.965 -3.598 -9.281 1.00 69.88 104 PHE A CA 1
ATOM 784 C C . PHE A 1 104 ? 16.310 -2.962 -10.632 1.00 69.88 104 PHE A C 1
ATOM 786 O O . PHE A 1 104 ? 15.452 -2.861 -11.508 1.00 69.88 104 PHE A O 1
ATOM 793 N N . LEU A 1 105 ? 17.561 -2.514 -10.784 1.00 60.19 105 LEU A N 1
ATOM 794 C CA . LEU A 1 105 ? 18.093 -1.953 -12.029 1.00 60.19 105 LEU A CA 1
ATOM 795 C C . LEU A 1 105 ? 18.153 -3.065 -13.089 1.00 60.19 105 LEU A C 1
ATOM 797 O O . LEU A 1 105 ? 19.172 -3.728 -13.272 1.00 60.19 105 LEU A O 1
ATOM 801 N N . THR A 1 106 ? 17.036 -3.322 -13.761 1.00 64.81 106 THR A N 1
ATOM 802 C CA . THR A 1 106 ? 17.050 -4.124 -14.985 1.00 64.81 106 THR A CA 1
ATOM 803 C C . THR A 1 106 ? 17.768 -3.324 -16.083 1.00 64.81 106 THR A C 1
ATOM 805 O O . THR A 1 106 ? 17.695 -2.095 -16.058 1.00 64.81 106 THR A O 1
ATOM 808 N N . PRO A 1 107 ? 18.462 -3.977 -17.039 1.00 67.56 107 PRO A N 1
ATOM 809 C CA . PRO A 1 107 ? 19.246 -3.290 -18.080 1.00 67.56 107 PRO A CA 1
ATOM 810 C C . PRO A 1 107 ? 18.447 -2.268 -18.907 1.00 67.56 107 PRO A C 1
ATOM 812 O O . PRO A 1 107 ? 19.011 -1.348 -19.484 1.00 67.56 107 PRO A O 1
ATOM 815 N N . GLU A 1 108 ? 17.121 -2.410 -18.932 1.00 67.19 108 GLU A N 1
ATOM 816 C CA . GLU A 1 108 ? 16.168 -1.513 -19.595 1.00 67.19 108 GLU A CA 1
ATOM 817 C C . GLU A 1 108 ? 16.078 -0.119 -18.934 1.00 67.19 108 GLU A C 1
ATOM 819 O O . GLU A 1 108 ? 15.726 0.849 -19.596 1.00 67.19 108 GLU A O 1
ATOM 824 N N . PHE A 1 109 ? 16.464 0.015 -17.658 1.00 65.62 109 PHE A N 1
ATOM 825 C CA . PHE A 1 109 ? 16.446 1.277 -16.901 1.00 65.62 109 PHE A CA 1
ATOM 826 C C . PHE A 1 109 ? 17.824 1.952 -16.781 1.00 65.62 109 PHE A C 1
ATOM 828 O O . PHE A 1 109 ? 17.994 2.848 -15.959 1.00 65.62 109 PHE A O 1
ATOM 835 N N . TRP A 1 110 ? 18.825 1.521 -17.554 1.00 74.19 110 TRP A N 1
ATOM 836 C CA . TRP A 1 110 ? 20.176 2.109 -17.522 1.00 74.19 110 TRP A CA 1
ATOM 837 C C . TRP A 1 110 ? 20.352 3.291 -18.480 1.00 74.19 110 TRP A C 1
ATOM 839 O O . TRP A 1 110 ? 21.440 3.852 -18.558 1.00 74.19 110 TRP A O 1
ATOM 849 N N . MET A 1 111 ? 19.307 3.664 -19.222 1.00 68.81 111 MET A N 1
ATOM 850 C CA . MET A 1 111 ? 19.347 4.864 -20.052 1.00 68.81 111 MET A CA 1
ATOM 851 C C . MET A 1 111 ? 19.370 6.115 -19.172 1.00 68.81 111 MET A C 1
ATOM 853 O O . MET A 1 111 ? 18.681 6.175 -18.152 1.00 68.81 111 MET A O 1
ATOM 857 N N . ASP A 1 112 ? 20.143 7.117 -19.584 1.00 77.44 112 ASP A N 1
ATOM 858 C CA . ASP A 1 112 ? 20.303 8.356 -18.828 1.00 77.44 112 ASP A CA 1
ATOM 859 C C . ASP A 1 112 ? 18.952 9.030 -18.557 1.00 77.44 112 ASP A C 1
ATOM 861 O O . ASP A 1 112 ? 18.186 9.360 -19.470 1.00 77.44 112 ASP A O 1
ATOM 865 N N . THR A 1 113 ? 18.660 9.275 -17.279 1.00 76.94 113 THR A N 1
ATOM 866 C CA . THR A 1 113 ? 17.460 10.007 -16.874 1.00 76.94 113 THR A CA 1
ATOM 867 C C . THR A 1 113 ? 17.608 11.476 -17.250 1.00 76.94 113 THR A C 1
ATOM 869 O O . THR A 1 113 ? 18.380 12.210 -16.630 1.00 76.94 113 THR A O 1
ATOM 872 N N . ARG A 1 114 ? 16.835 11.945 -18.236 1.00 80.12 114 ARG A N 1
ATOM 873 C CA . ARG A 1 114 ? 16.677 13.385 -18.479 1.00 80.12 114 ARG A CA 1
ATOM 874 C C . ARG A 1 114 ? 15.829 13.989 -17.363 1.00 80.12 114 ARG A C 1
ATOM 876 O O . ARG A 1 114 ? 14.623 13.767 -17.310 1.00 80.12 114 ARG A O 1
ATOM 883 N N . PHE A 1 115 ? 16.455 14.754 -16.475 1.00 82.19 115 PHE A N 1
ATOM 884 C CA . PHE A 1 115 ? 15.742 15.495 -15.438 1.00 82.19 115 PHE A CA 1
ATOM 885 C C . PHE A 1 115 ? 14.960 16.656 -16.068 1.00 82.19 115 PHE A C 1
ATOM 887 O O . PHE A 1 115 ? 15.544 17.655 -16.486 1.00 82.19 115 PHE A O 1
ATOM 894 N N . SER A 1 116 ? 13.636 16.518 -16.157 1.00 86.06 116 SER A N 1
ATOM 895 C CA . SER A 1 116 ? 12.738 17.641 -16.436 1.00 86.06 116 SER A CA 1
ATOM 896 C C . SER A 1 116 ? 12.590 18.524 -15.195 1.00 86.06 116 SER A C 1
ATOM 898 O O . SER A 1 116 ? 12.972 18.139 -14.085 1.00 86.06 116 SER A O 1
ATOM 900 N N . LYS A 1 117 ? 12.030 19.726 -15.363 1.00 89.88 117 LYS A N 1
ATOM 901 C CA . LYS A 1 117 ? 11.727 20.597 -14.223 1.00 89.88 117 LYS A CA 1
ATOM 902 C C . LYS A 1 117 ? 10.736 19.890 -13.295 1.00 89.88 117 LYS A C 1
ATOM 904 O O . LYS A 1 117 ? 9.901 19.098 -13.729 1.00 89.88 117 LYS A O 1
ATOM 909 N N . SER A 1 118 ? 10.857 20.146 -11.994 1.00 88.56 118 SER A N 1
ATOM 910 C CA . SER A 1 118 ? 9.913 19.579 -11.030 1.00 88.56 118 SER A CA 1
ATOM 911 C C . SER A 1 118 ? 8.544 20.265 -11.160 1.00 88.56 118 SER A C 1
ATOM 913 O O . SER A 1 118 ? 8.503 21.468 -11.418 1.00 88.56 118 SER A O 1
ATOM 915 N N . PRO A 1 119 ? 7.419 19.573 -10.903 1.00 89.62 119 PRO A N 1
ATOM 916 C CA . PRO A 1 119 ? 6.091 20.194 -10.954 1.00 89.62 119 PRO A CA 1
ATOM 917 C C . PRO A 1 119 ? 5.967 21.416 -10.032 1.00 89.62 119 PRO A C 1
ATOM 919 O O . PRO A 1 119 ? 5.345 22.415 -10.375 1.00 89.62 119 PRO A O 1
ATOM 922 N N . CYS A 1 120 ? 6.630 21.387 -8.873 1.00 82.56 120 CYS A N 1
ATOM 923 C CA . CYS A 1 120 ? 6.682 22.528 -7.957 1.00 82.56 120 CYS A CA 1
ATOM 924 C C . CYS A 1 120 ? 7.351 23.769 -8.566 1.00 82.56 120 CYS A C 1
ATOM 926 O O . CYS A 1 120 ? 7.084 24.877 -8.109 1.00 82.56 120 CYS A O 1
ATOM 928 N N . GLN A 1 121 ? 8.236 23.574 -9.544 1.00 86.06 121 GLN A N 1
ATOM 929 C CA . GLN A 1 121 ? 8.954 24.622 -10.261 1.00 86.06 121 GLN A CA 1
ATOM 930 C C . GLN A 1 121 ? 8.211 25.082 -11.524 1.00 86.06 121 GLN A C 1
ATOM 932 O O . GLN A 1 121 ? 8.353 26.233 -11.909 1.00 86.06 121 GLN A O 1
ATOM 937 N N . GLU A 1 122 ? 7.426 24.215 -12.167 1.00 85.00 122 GLU A N 1
ATOM 938 C CA . GLU A 1 122 ? 6.615 24.579 -13.340 1.00 85.00 122 GLU A CA 1
ATOM 939 C C . GLU A 1 122 ? 5.337 25.336 -12.958 1.00 85.00 122 GLU A C 1
ATOM 941 O O . GLU A 1 122 ? 4.944 26.268 -13.649 1.00 85.00 122 GLU A O 1
ATOM 946 N N . TYR A 1 123 ? 4.708 24.980 -11.834 1.00 84.44 123 TYR A N 1
ATOM 947 C CA . TYR A 1 123 ? 3.448 25.581 -11.378 1.00 84.44 123 TYR A CA 1
ATOM 948 C C . TYR A 1 123 ? 3.638 26.614 -10.255 1.00 84.44 123 TYR A C 1
ATOM 950 O O . TYR A 1 123 ? 2.729 26.834 -9.446 1.00 84.44 123 TYR A O 1
ATOM 958 N N . THR A 1 124 ? 4.809 27.258 -10.174 1.00 83.44 124 THR A N 1
ATOM 959 C CA . THR A 1 124 ? 5.093 28.302 -9.169 1.00 83.44 124 THR A CA 1
ATOM 960 C C . THR A 1 124 ? 4.070 29.423 -9.210 1.00 83.44 124 THR A C 1
ATOM 962 O O . THR A 1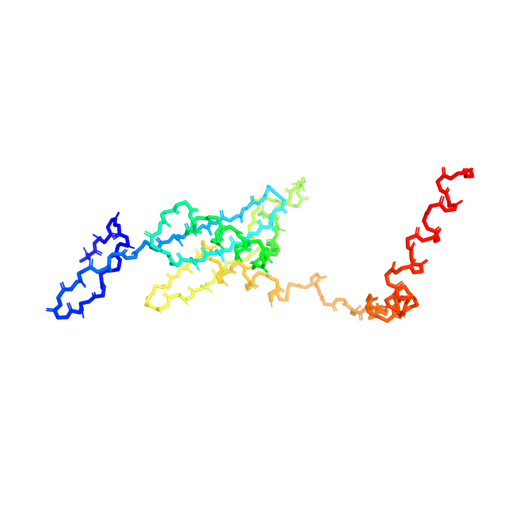 124 ? 3.614 29.885 -8.165 1.00 83.44 124 THR A O 1
ATOM 965 N N . ASP A 1 125 ? 3.665 29.794 -10.418 1.00 83.56 125 ASP A N 1
ATOM 966 C CA . ASP A 1 125 ? 2.830 30.959 -10.686 1.00 83.56 125 ASP A CA 1
ATOM 967 C C . ASP A 1 125 ? 1.384 30.703 -10.246 1.00 83.56 125 ASP A C 1
ATOM 969 O O . ASP A 1 125 ? 0.717 31.585 -9.711 1.00 83.56 125 ASP A O 1
ATOM 973 N N . VAL A 1 126 ? 0.921 29.455 -10.379 1.00 82.75 126 VAL A N 1
ATOM 974 C CA . VAL A 1 126 ? -0.397 29.013 -9.902 1.00 82.75 126 VAL A CA 1
ATOM 975 C C . VAL A 1 126 ? -0.406 28.892 -8.380 1.00 82.75 1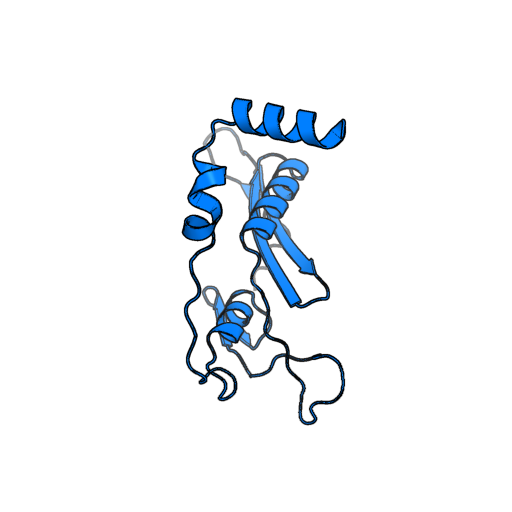26 VAL A C 1
ATOM 977 O O . VAL A 1 126 ? -1.372 29.291 -7.735 1.00 82.75 126 VAL A O 1
ATOM 980 N N . ARG A 1 127 ? 0.679 28.382 -7.782 1.00 73.19 127 ARG A N 1
ATOM 981 C CA . ARG A 1 127 ? 0.787 28.220 -6.324 1.00 73.19 127 ARG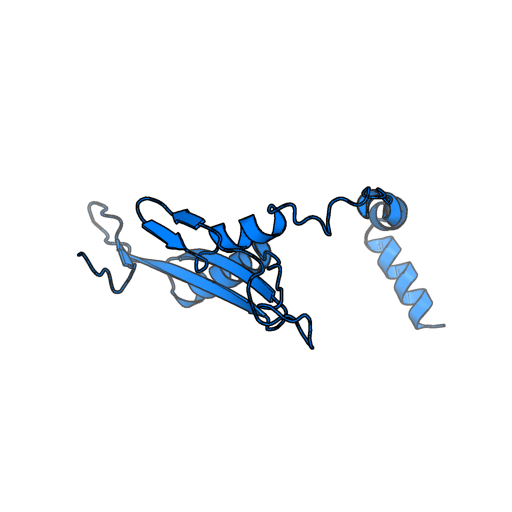 A CA 1
ATOM 982 C C . ARG A 1 127 ? 0.914 29.553 -5.583 1.00 73.19 127 ARG A C 1
ATOM 984 O O . ARG A 1 127 ? 0.492 29.641 -4.434 1.00 73.19 127 ARG A O 1
ATOM 991 N N . ALA A 1 128 ? 1.523 30.561 -6.207 1.00 81.75 128 ALA A N 1
ATOM 992 C CA . ALA A 1 128 ? 1.720 31.879 -5.606 1.00 81.75 128 ALA A CA 1
ATOM 993 C C . ALA A 1 128 ? 0.430 32.716 -5.559 1.00 81.75 128 ALA A C 1
ATOM 995 O O . ALA A 1 128 ? 0.317 33.610 -4.717 1.00 81.75 128 ALA A O 1
ATOM 996 N N . LYS A 1 129 ? -0.550 32.431 -6.429 1.00 81.50 129 LYS A N 1
ATOM 997 C CA . LYS A 1 129 ? -1.837 33.131 -6.426 1.00 81.50 129 LYS A CA 1
ATOM 998 C C . LYS A 1 129 ? -2.624 32.794 -5.148 1.00 81.50 129 LYS A C 1
ATOM 1000 O O . LYS A 1 129 ? -2.797 31.617 -4.824 1.00 81.50 129 LYS A O 1
ATOM 1005 N N . PRO A 1 130 ? -3.157 33.795 -4.422 1.00 81.56 130 PRO A N 1
ATOM 1006 C CA . PRO A 1 130 ? -4.056 33.529 -3.308 1.00 81.56 130 PRO A CA 1
ATOM 1007 C C . PRO A 1 130 ? -5.329 32.852 -3.827 1.00 81.56 130 PRO A C 1
ATOM 1009 O O . PRO A 1 130 ? -5.825 33.195 -4.899 1.00 81.56 130 PRO A O 1
ATOM 1012 N N . THR A 1 131 ? -5.905 31.933 -3.0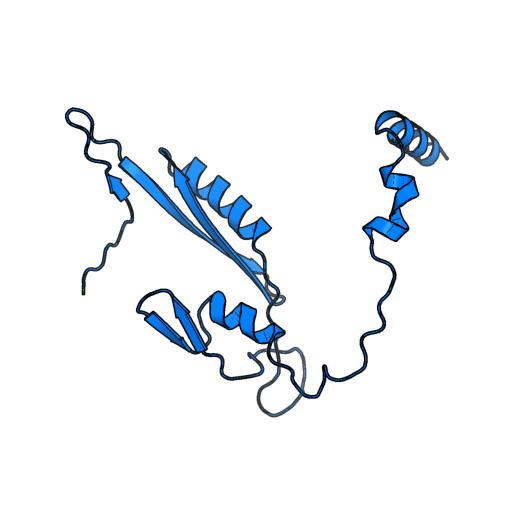49 1.00 75.75 131 THR A N 1
ATOM 1013 C CA . THR A 1 131 ? -7.068 31.121 -3.462 1.00 75.75 131 THR A CA 1
ATOM 1014 C C . THR A 1 131 ? -8.227 31.962 -4.005 1.00 75.75 131 THR A C 1
ATOM 1016 O O . THR A 1 131 ? -8.892 31.555 -4.950 1.00 75.75 131 THR A O 1
ATOM 1019 N N . LYS A 1 132 ? -8.434 33.168 -3.459 1.00 76.12 132 LYS A N 1
ATOM 1020 C CA . LYS A 1 132 ? -9.468 34.102 -3.927 1.00 76.12 132 LYS A CA 1
ATOM 1021 C C . LYS A 1 132 ? -9.245 34.583 -5.366 1.00 76.12 132 LYS A C 1
ATOM 1023 O O . LYS A 1 132 ? -10.211 34.712 -6.099 1.00 76.12 132 LYS A O 1
ATOM 1028 N N . ALA A 1 133 ? -7.996 34.817 -5.770 1.00 72.62 133 ALA A N 1
ATOM 1029 C CA . ALA A 1 133 ? -7.670 35.275 -7.120 1.00 72.62 133 ALA A CA 1
ATOM 1030 C C . ALA A 1 133 ? -7.843 34.164 -8.167 1.00 72.62 133 ALA A C 1
ATOM 1032 O O . ALA A 1 133 ? -8.240 34.442 -9.288 1.00 72.62 133 ALA A O 1
ATOM 1033 N N . ILE A 1 134 ? -7.600 32.902 -7.790 1.00 73.19 134 ILE A N 1
ATOM 1034 C CA . ILE A 1 134 ? -7.793 31.740 -8.675 1.00 73.19 134 ILE A CA 1
ATOM 1035 C C . ILE A 1 134 ? -9.281 31.511 -8.968 1.00 73.19 134 ILE A C 1
ATOM 1037 O O . ILE A 1 134 ? -9.641 31.148 -10.080 1.00 73.19 134 ILE A O 1
ATOM 1041 N N . LEU A 1 135 ? -10.148 31.713 -7.973 1.00 69.81 135 LEU A N 1
ATOM 1042 C CA . LEU A 1 135 ? -11.590 31.523 -8.137 1.00 69.81 135 LEU A CA 1
ATOM 1043 C C . LEU A 1 135 ? -12.195 32.529 -9.122 1.00 69.81 135 LEU A C 1
ATOM 1045 O O . LEU A 1 135 ? -13.007 32.118 -9.940 1.00 69.81 135 LEU A O 1
ATOM 1049 N N . LEU A 1 136 ? -11.753 33.792 -9.083 1.00 71.00 136 LEU A N 1
ATOM 1050 C CA . LEU A 1 136 ? -12.204 34.833 -10.015 1.00 71.00 136 LEU A CA 1
ATOM 1051 C C . LEU A 1 136 ? -11.753 34.539 -11.459 1.00 71.00 136 LEU A C 1
ATOM 1053 O O . LEU A 1 136 ? -12.573 34.563 -12.370 1.00 71.00 136 LEU A O 1
ATOM 1057 N N . ASP A 1 137 ? -10.489 34.130 -11.636 1.00 71.06 137 ASP A N 1
ATOM 1058 C CA . ASP A 1 137 ? -9.906 33.715 -12.931 1.00 71.06 137 ASP A CA 1
ATOM 1059 C C . ASP A 1 137 ? -10.636 32.508 -13.565 1.00 71.06 137 ASP A C 1
ATOM 1061 O O . ASP A 1 137 ? -10.606 32.330 -14.783 1.00 71.06 137 ASP A O 1
ATOM 1065 N N . ASN A 1 138 ? -11.236 31.631 -12.747 1.00 70.38 138 ASN A N 1
ATOM 1066 C CA . ASN A 1 138 ? -11.980 30.460 -13.223 1.00 70.38 138 ASN A CA 1
ATOM 1067 C C . ASN A 1 138 ? -13.434 30.813 -13.561 1.00 70.38 138 ASN A C 1
ATOM 1069 O O . ASN A 1 138 ? -13.924 30.385 -14.598 1.00 70.38 138 ASN A O 1
ATOM 1073 N N . THR A 1 139 ? -14.097 31.641 -12.744 1.00 66.81 139 THR A N 1
ATOM 1074 C CA . THR A 1 139 ? -15.465 32.101 -13.033 1.00 66.81 139 THR A CA 1
ATOM 1075 C C . THR A 1 139 ? -15.548 32.953 -14.298 1.00 66.81 139 THR A C 1
ATOM 1077 O O . THR A 1 139 ? -16.529 32.854 -15.020 1.00 66.81 139 THR A O 1
ATOM 1080 N N . GLU A 1 140 ? -14.512 33.737 -14.613 1.00 66.50 140 GLU A N 1
ATOM 1081 C CA . GLU A 1 140 ? -14.462 34.528 -15.854 1.00 66.50 140 GLU A CA 1
ATOM 1082 C C . GLU A 1 140 ? -14.281 33.658 -17.114 1.00 66.50 140 GLU A C 1
ATOM 1084 O O . GLU A 1 140 ? -14.689 34.051 -18.204 1.00 66.50 140 GLU A O 1
ATOM 1089 N N . LYS A 1 141 ? -13.703 32.456 -16.980 1.00 61.84 141 LYS A N 1
ATOM 1090 C CA . LYS A 1 141 ? -13.492 31.521 -18.098 1.00 61.84 141 LYS A CA 1
ATOM 1091 C C . LYS A 1 141 ? -14.695 30.637 -18.406 1.00 61.84 141 LYS A C 1
ATOM 1093 O O . LYS A 1 141 ? -14.796 30.172 -19.533 1.00 61.84 141 LYS A O 1
ATOM 1098 N N . ASP A 1 142 ? -15.571 30.406 -17.431 1.00 59.44 142 ASP A N 1
ATOM 1099 C CA . ASP A 1 142 ? -16.784 29.599 -17.609 1.00 59.44 142 ASP A CA 1
ATOM 1100 C C . ASP A 1 142 ? -17.939 30.400 -18.253 1.00 59.44 142 ASP A C 1
ATOM 1102 O O . ASP A 1 142 ? -18.891 29.805 -18.756 1.00 59.44 142 ASP A O 1
ATOM 1106 N N . GLU A 1 143 ? -17.859 31.738 -18.261 1.00 55.53 143 GLU A N 1
ATOM 1107 C CA . GLU A 1 143 ? -18.832 32.630 -18.922 1.00 55.53 143 GLU A CA 1
ATOM 1108 C C . GLU A 1 143 ? -18.447 33.038 -20.361 1.00 55.53 143 GLU A C 1
ATOM 1110 O O . GLU A 1 143 ? -19.182 33.797 -20.996 1.00 55.53 143 GLU A O 1
ATOM 1115 N N . SER A 1 144 ? -17.317 32.542 -20.886 1.00 46.41 144 SER A N 1
ATOM 1116 C CA . SER A 1 144 ? -16.828 32.814 -22.252 1.00 46.41 144 SER A CA 1
ATOM 1117 C C . SER A 1 144 ? -17.055 31.652 -23.217 1.00 46.41 144 SER A C 1
ATOM 1119 O O . SER A 1 144 ? -16.849 30.489 -22.805 1.00 46.41 144 SER A O 1
#